Protein AF-A0A2E6TDQ0-F1 (afdb_monomer)

Nearest PDB structures (foldseek):
  2h1r-assembly2_B  TM=5.232E-01  e=5.628E+00  Plasmodium falciparum
  7xva-assembly1_A-2  TM=2.425E-01  e=3.687E+00  Homo sapiens

Structure (mmCIF, N/CA/C/O backbone):
data_AF-A0A2E6TDQ0-F1
#
_entry.id   AF-A0A2E6TDQ0-F1
#
loop_
_atom_site.group_PDB
_atom_site.id
_atom_site.type_symbol
_atom_site.label_atom_id
_atom_site.label_alt_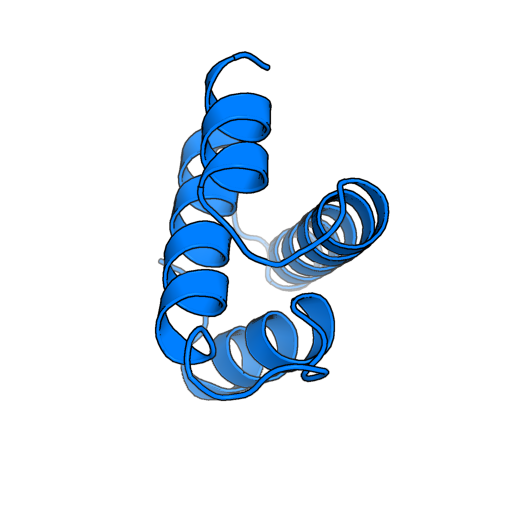id
_atom_site.label_comp_id
_atom_site.label_asym_id
_atom_site.label_entity_id
_atom_site.label_seq_id
_atom_site.pdbx_PDB_ins_code
_atom_site.Cartn_x
_atom_site.Cartn_y
_atom_site.Cartn_z
_atom_site.occupancy
_atom_site.B_iso_or_equiv
_atom_site.auth_seq_id
_atom_site.auth_comp_id
_atom_site.auth_asym_id
_atom_site.auth_atom_id
_atom_site.pdbx_PDB_model_num
ATOM 1 N N . MET A 1 1 ? -14.038 -0.952 -7.238 1.00 70.69 1 MET A N 1
ATOM 2 C CA . MET A 1 1 ? -13.243 -1.673 -8.264 1.00 70.69 1 MET A CA 1
ATOM 3 C C . MET A 1 1 ? -12.619 -0.745 -9.306 1.00 70.69 1 MET A C 1
ATOM 5 O O . MET A 1 1 ? -11.428 -0.865 -9.532 1.00 70.69 1 MET A O 1
ATOM 9 N N . LYS A 1 2 ? -13.359 0.221 -9.881 1.00 89.06 2 LYS A N 1
ATOM 10 C CA . LYS A 1 2 ? -12.796 1.208 -10.829 1.00 89.06 2 LYS A CA 1
ATOM 11 C C . LYS A 1 2 ? -11.571 1.962 -10.281 1.00 89.06 2 LYS A C 1
ATOM 13 O O . LYS A 1 2 ? -10.574 2.061 -10.977 1.00 89.06 2 LYS A O 1
ATOM 18 N N . ILE A 1 3 ? -11.636 2.409 -9.025 1.00 91.12 3 ILE A N 1
ATOM 19 C CA . ILE A 1 3 ? -10.552 3.152 -8.355 1.00 91.12 3 ILE A CA 1
ATOM 20 C C . ILE A 1 3 ? -9.270 2.312 -8.241 1.00 91.12 3 ILE A C 1
ATOM 22 O O . ILE A 1 3 ? -8.190 2.819 -8.505 1.00 91.12 3 ILE A O 1
ATOM 26 N N . LEU A 1 4 ? -9.392 1.020 -7.914 1.00 91.75 4 LEU A N 1
ATOM 27 C CA . LEU A 1 4 ? -8.245 0.111 -7.824 1.00 91.75 4 LEU A CA 1
ATOM 28 C C . LEU A 1 4 ? -7.544 -0.037 -9.178 1.00 91.75 4 LEU A C 1
ATOM 30 O O . LEU A 1 4 ? -6.336 0.118 -9.254 1.00 91.75 4 LEU A O 1
ATOM 34 N N . LEU A 1 5 ? -8.305 -0.292 -10.246 1.00 93.44 5 LEU A N 1
ATOM 35 C CA . LEU A 1 5 ? -7.733 -0.434 -11.589 1.00 93.44 5 LEU A CA 1
ATOM 36 C C . LEU A 1 5 ? -7.044 0.856 -12.046 1.00 93.44 5 LEU A C 1
ATOM 38 O O . LEU A 1 5 ? -5.939 0.798 -12.559 1.00 93.44 5 LEU A O 1
ATOM 42 N N . GLN A 1 6 ? -7.646 2.017 -11.776 1.00 94.81 6 GLN A N 1
ATOM 43 C CA . GLN A 1 6 ? -7.029 3.309 -12.087 1.00 94.81 6 GLN A CA 1
ATOM 44 C C . GLN A 1 6 ? -5.715 3.532 -11.328 1.00 94.81 6 GLN A C 1
ATOM 46 O O . GLN A 1 6 ? -4.773 4.068 -11.901 1.00 94.81 6 GLN A O 1
ATOM 51 N N . ALA A 1 7 ? -5.650 3.130 -10.057 1.00 93.69 7 ALA A N 1
ATOM 52 C CA . ALA A 1 7 ? -4.435 3.237 -9.257 1.00 93.69 7 ALA A CA 1
ATOM 53 C C . ALA A 1 7 ? -3.332 2.288 -9.754 1.00 93.69 7 ALA A C 1
ATOM 55 O O . ALA A 1 7 ? -2.176 2.693 -9.836 1.00 93.69 7 ALA A O 1
ATOM 56 N N . ILE A 1 8 ? -3.701 1.061 -10.139 1.00 93.62 8 ILE A N 1
ATOM 57 C CA . ILE A 1 8 ? -2.780 0.088 -10.740 1.00 93.62 8 ILE A CA 1
ATOM 58 C C . ILE A 1 8 ? -2.228 0.629 -12.058 1.00 93.62 8 ILE A C 1
ATOM 60 O O . ILE A 1 8 ? -1.012 0.707 -12.205 1.00 93.62 8 ILE A O 1
ATOM 64 N N . ASP A 1 9 ? -3.106 1.056 -12.971 1.00 93.06 9 ASP A N 1
ATOM 65 C CA . ASP A 1 9 ? -2.740 1.564 -14.301 1.00 93.06 9 ASP A CA 1
ATOM 66 C C . ASP A 1 9 ? -1.849 2.817 -14.232 1.00 93.06 9 ASP A C 1
ATOM 68 O O . ASP A 1 9 ? -1.060 3.072 -15.140 1.00 93.06 9 ASP A O 1
ATOM 72 N N . ALA A 1 10 ? -1.975 3.612 -13.165 1.00 90.75 10 ALA A N 1
ATOM 73 C CA . ALA A 1 10 ? -1.144 4.789 -12.919 1.00 90.75 10 ALA A CA 1
ATOM 74 C C . ALA A 1 10 ? 0.208 4.463 -12.254 1.00 90.75 10 ALA A C 1
ATOM 76 O O . ALA A 1 10 ? 1.052 5.349 -12.129 1.00 90.75 10 ALA A O 1
ATOM 77 N N . SER A 1 11 ? 0.419 3.219 -11.818 1.00 90.56 11 SER A N 1
ATOM 78 C CA . SER A 1 11 ? 1.623 2.778 -11.112 1.00 90.56 11 SER A CA 1
ATOM 79 C C . SER A 1 11 ? 2.509 1.888 -11.989 1.00 90.56 11 SER A C 1
ATOM 81 O O . SER A 1 11 ? 2.062 1.318 -12.979 1.00 90.56 11 SER A O 1
ATOM 83 N N . ALA A 1 12 ? 3.773 1.717 -11.599 1.00 90.44 12 ALA A N 1
ATOM 84 C CA . ALA A 1 12 ? 4.672 0.752 -12.237 1.00 90.44 12 ALA A CA 1
ATOM 85 C C . ALA A 1 12 ? 4.471 -0.695 -11.733 1.00 90.44 12 ALA A C 1
ATOM 87 O O . ALA A 1 12 ? 5.176 -1.598 -12.184 1.00 90.44 12 ALA A O 1
ATOM 88 N N . HIS A 1 13 ? 3.538 -0.913 -10.800 1.00 92.19 13 HIS A N 1
ATOM 89 C CA . HIS A 1 13 ? 3.332 -2.190 -10.121 1.00 92.19 13 HIS A CA 1
ATOM 90 C C . HIS A 1 13 ? 2.211 -3.001 -10.761 1.00 92.19 13 HIS A C 1
ATOM 92 O O . HIS A 1 13 ? 1.185 -2.479 -11.197 1.00 92.19 13 HIS A O 1
ATOM 98 N N . SER A 1 14 ? 2.394 -4.314 -10.766 1.00 92.38 14 SER A N 1
ATOM 99 C CA . SER A 1 14 ? 1.415 -5.265 -11.282 1.00 92.38 14 SER A CA 1
ATOM 100 C C . SER A 1 14 ? 0.172 -5.375 -10.387 1.00 92.38 14 SER A C 1
ATOM 102 O O . SER A 1 14 ? 0.210 -5.107 -9.186 1.00 92.38 14 SER A O 1
ATOM 104 N N . LEU A 1 15 ? -0.941 -5.857 -10.953 1.00 93.62 15 LEU A N 1
ATOM 105 C CA . LEU A 1 15 ? -2.142 -6.200 -10.177 1.00 93.62 15 LEU A CA 1
ATOM 106 C C . LEU A 1 15 ? -1.829 -7.182 -9.033 1.00 93.62 15 LEU A C 1
ATOM 108 O O . LEU A 1 15 ? -2.417 -7.073 -7.961 1.00 93.62 15 LEU A O 1
ATOM 112 N N . GLU A 1 16 ? -0.918 -8.133 -9.252 1.00 93.56 16 GLU A N 1
ATOM 113 C CA . GLU A 1 16 ? -0.520 -9.114 -8.239 1.00 93.56 16 GLU A CA 1
ATOM 114 C C . GLU A 1 16 ? 0.139 -8.443 -7.028 1.00 93.56 16 GLU A C 1
ATOM 116 O O . GLU A 1 16 ? -0.267 -8.697 -5.893 1.00 93.56 16 GLU A O 1
ATOM 121 N N . GLU A 1 17 ? 1.078 -7.521 -7.261 1.00 93.38 17 GLU A N 1
ATOM 122 C CA . GLU A 1 17 ? 1.706 -6.732 -6.192 1.00 93.38 17 GLU A CA 1
ATOM 123 C C . GLU A 1 17 ? 0.681 -5.892 -5.429 1.00 93.38 17 GLU A C 1
ATOM 125 O O . GLU A 1 17 ? 0.706 -5.843 -4.201 1.00 93.38 17 GLU A O 1
ATOM 130 N N . TRP A 1 18 ? -0.267 -5.278 -6.138 1.00 96.06 18 TRP A N 1
ATOM 131 C CA . TRP A 1 18 ? -1.345 -4.512 -5.516 1.00 96.06 18 TRP A CA 1
ATOM 132 C C . TRP A 1 18 ? -2.258 -5.371 -4.640 1.00 96.06 18 TRP A C 1
ATOM 134 O O . TRP A 1 18 ? -2.640 -4.950 -3.549 1.00 96.06 18 TRP A O 1
ATOM 144 N N . VAL A 1 19 ? -2.607 -6.577 -5.088 1.00 95.38 19 VAL A N 1
ATOM 145 C CA . VAL A 1 19 ? -3.414 -7.517 -4.297 1.00 95.38 19 VAL A CA 1
ATOM 146 C C . VAL A 1 19 ? -2.655 -7.965 -3.048 1.00 95.38 19 VAL A C 1
ATOM 148 O O . VAL A 1 19 ? -3.244 -7.997 -1.965 1.00 95.38 19 VAL A O 1
ATOM 151 N N . LEU A 1 20 ? -1.359 -8.264 -3.174 1.00 95.56 20 LEU A N 1
ATOM 152 C CA . LEU A 1 20 ? -0.503 -8.622 -2.042 1.00 95.56 20 LEU A CA 1
ATOM 153 C C . LEU A 1 20 ? -0.427 -7.476 -1.021 1.00 95.56 20 LEU A C 1
ATOM 155 O O . LEU A 1 20 ? -0.663 -7.690 0.167 1.00 95.56 20 LEU A O 1
ATOM 159 N N . ALA A 1 21 ? -0.166 -6.256 -1.490 1.00 96.50 21 ALA A N 1
ATOM 160 C CA . ALA A 1 21 ? -0.067 -5.076 -0.641 1.00 96.50 21 ALA A CA 1
ATOM 161 C C . ALA A 1 21 ? -1.406 -4.753 0.047 1.00 96.50 21 ALA A C 1
ATOM 163 O O . ALA A 1 21 ? -1.433 -4.481 1.244 1.00 96.50 21 ALA A O 1
ATOM 164 N N . LEU A 1 22 ? -2.538 -4.858 -0.662 1.00 96.75 22 LEU A N 1
ATOM 165 C CA . LEU A 1 22 ? -3.873 -4.670 -0.076 1.00 96.75 22 LEU A CA 1
ATOM 166 C C . LEU A 1 22 ? -4.186 -5.696 1.009 1.00 96.75 22 LEU A C 1
ATOM 168 O O . LEU A 1 22 ? -4.786 -5.345 2.028 1.00 96.75 22 LEU A O 1
ATOM 172 N N . ARG A 1 23 ? -3.800 -6.956 0.789 1.00 95.75 23 ARG A N 1
ATOM 173 C CA . ARG A 1 23 ? -3.952 -8.011 1.788 1.00 95.75 23 ARG A CA 1
ATOM 174 C C . ARG A 1 23 ? -3.146 -7.681 3.040 1.00 95.75 23 ARG A C 1
ATOM 176 O O . ARG A 1 23 ? -3.718 -7.678 4.122 1.00 95.75 23 ARG A O 1
ATOM 183 N N . MET A 1 24 ? -1.872 -7.340 2.876 1.00 96.19 24 MET A N 1
ATOM 184 C CA . MET A 1 24 ? -0.973 -7.003 3.979 1.00 96.19 24 MET A CA 1
ATOM 185 C C . MET A 1 24 ? -1.453 -5.771 4.764 1.00 96.19 24 MET A C 1
ATOM 187 O O . MET A 1 24 ? -1.524 -5.808 5.988 1.00 96.19 24 MET A O 1
ATOM 191 N N . VAL A 1 25 ? -1.870 -4.699 4.078 1.00 96.25 25 VAL A N 1
ATOM 192 C CA . VAL A 1 25 ? -2.486 -3.527 4.727 1.00 96.25 25 VAL A CA 1
ATOM 193 C C . VAL A 1 25 ? -3.740 -3.946 5.502 1.00 96.25 25 VAL A C 1
ATOM 195 O O . VAL A 1 25 ? -3.950 -3.507 6.629 1.00 96.25 25 VAL A O 1
ATOM 198 N N . GLY A 1 26 ? -4.572 -4.815 4.919 1.00 95.06 26 GLY A N 1
ATOM 199 C CA . GLY A 1 26 ? -5.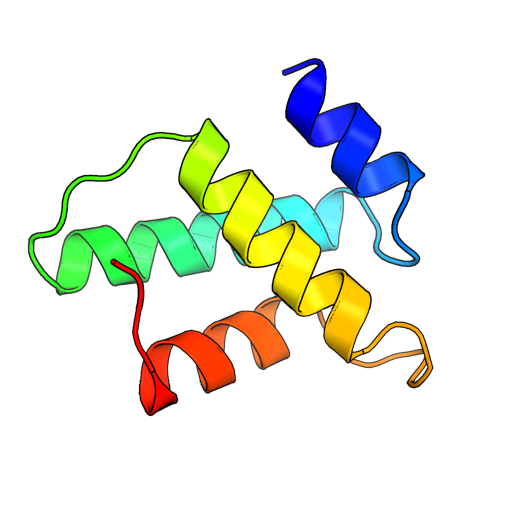766 -5.354 5.569 1.00 95.06 26 GLY A CA 1
ATOM 200 C C . GLY A 1 26 ? -5.473 -6.149 6.842 1.00 95.06 26 GLY A C 1
ATOM 201 O O . GLY A 1 26 ? -6.174 -5.955 7.833 1.00 95.06 26 GLY A O 1
ATOM 202 N N . GLU A 1 27 ? -4.445 -6.995 6.820 1.00 94.94 27 GLU A N 1
ATOM 203 C CA . GLU A 1 27 ? -3.972 -7.758 7.981 1.00 94.94 27 GLU A CA 1
ATOM 204 C C . GLU A 1 27 ? -3.479 -6.804 9.082 1.00 94.94 27 GLU A C 1
ATOM 206 O O . GLU A 1 27 ? -3.963 -6.884 10.209 1.00 94.94 27 GLU A O 1
ATOM 211 N N . TRP A 1 28 ? -2.654 -5.806 8.744 1.00 95.62 28 TRP A N 1
ATOM 212 C CA . TRP A 1 28 ? -2.188 -4.802 9.710 1.00 95.62 28 TRP A CA 1
ATOM 213 C C . TRP A 1 28 ? -3.340 -4.022 10.361 1.00 95.62 28 TRP A C 1
ATOM 215 O O . TRP A 1 28 ? -3.345 -3.807 11.572 1.00 95.62 28 TRP A O 1
ATOM 225 N N . ILE A 1 29 ? -4.343 -3.613 9.577 1.00 95.00 29 ILE A N 1
ATOM 226 C CA . ILE A 1 29 ? -5.533 -2.911 10.088 1.00 95.00 29 ILE A CA 1
ATOM 227 C C . ILE A 1 29 ? -6.269 -3.776 11.116 1.00 95.00 29 ILE A C 1
ATOM 229 O O . ILE A 1 29 ? -6.656 -3.275 12.171 1.00 95.00 29 ILE A O 1
ATOM 233 N N . GLN A 1 30 ? -6.441 -5.065 10.813 1.00 94.38 30 GLN A N 1
ATOM 234 C CA . GLN A 1 30 ? -7.118 -6.008 11.696 1.00 94.38 30 GLN A CA 1
ATOM 235 C C . GLN A 1 30 ? -6.317 -6.260 12.981 1.00 94.38 30 GLN A C 1
ATOM 237 O O . GLN A 1 30 ? -6.893 -6.271 14.065 1.00 94.38 30 GLN A O 1
ATOM 242 N N . GLU A 1 31 ? -4.999 -6.430 12.878 1.00 95.44 31 GLU A N 1
ATOM 243 C CA . GLU A 1 31 ? -4.111 -6.647 14.029 1.00 95.44 31 GLU A CA 1
ATOM 244 C C . GLU A 1 31 ? -4.048 -5.442 14.974 1.00 95.44 31 GLU A C 1
ATOM 246 O O . GLU A 1 31 ? -3.827 -5.603 16.172 1.00 95.44 31 GLU A O 1
ATOM 251 N N . ASN A 1 32 ? -4.274 -4.237 14.448 1.00 94.12 32 ASN A N 1
ATOM 252 C CA . ASN A 1 32 ? -4.242 -2.990 15.210 1.00 94.12 32 ASN A CA 1
ATOM 253 C C . ASN A 1 32 ? -5.636 -2.504 15.653 1.00 94.12 32 ASN A C 1
ATOM 255 O O . ASN A 1 32 ? -5.743 -1.372 16.123 1.00 94.12 32 ASN A O 1
ATOM 259 N N . ASP A 1 33 ? -6.681 -3.330 15.502 1.00 93.88 33 ASP A N 1
ATOM 260 C CA . ASP A 1 33 ? -8.083 -3.021 15.846 1.00 93.88 33 ASP A CA 1
ATOM 261 C C . ASP A 1 33 ? -8.570 -1.692 15.236 1.00 93.88 33 ASP A C 1
ATOM 263 O O . ASP A 1 33 ? -9.199 -0.849 15.879 1.00 93.88 33 ASP A O 1
ATOM 267 N N . ARG A 1 34 ? -8.203 -1.467 13.968 1.00 91.88 34 ARG A N 1
ATOM 268 C CA . ARG A 1 34 ? -8.569 -0.272 13.202 1.00 91.88 34 ARG A CA 1
ATOM 269 C C . ARG A 1 34 ? -9.659 -0.589 12.189 1.00 91.88 34 ARG A C 1
ATOM 271 O O . ARG A 1 34 ? -9.773 -1.700 11.678 1.00 91.88 34 ARG A O 1
ATOM 278 N N . GLU A 1 35 ? -10.403 0.442 11.806 1.00 90.62 35 GLU A N 1
ATOM 279 C CA . GLU 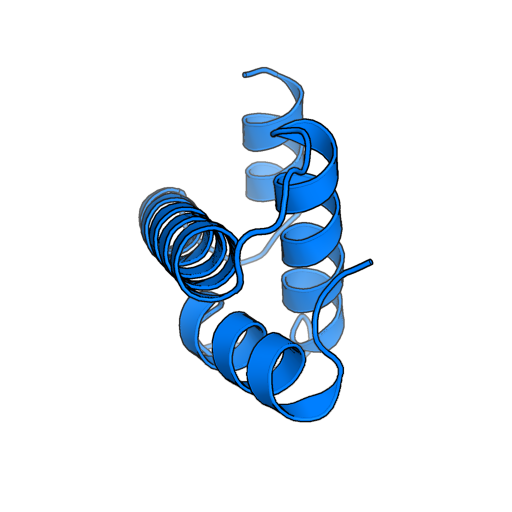A 1 35 ? -11.346 0.384 10.694 1.00 90.62 35 GLU A CA 1
ATOM 280 C C . GLU A 1 35 ? -10.999 1.435 9.645 1.00 90.62 35 GLU A C 1
ATOM 282 O O . GLU A 1 35 ? -10.715 2.591 9.949 1.00 90.62 35 GLU A O 1
ATOM 287 N N . THR A 1 36 ? -11.025 1.032 8.378 1.00 92.31 36 THR A N 1
ATOM 288 C CA . THR A 1 36 ? -10.782 1.947 7.263 1.00 92.31 36 THR A CA 1
ATOM 289 C C . THR A 1 36 ? -11.400 1.408 5.982 1.00 92.31 36 THR A C 1
ATOM 291 O O . THR A 1 36 ? -11.461 0.186 5.767 1.00 92.31 36 THR A O 1
ATOM 294 N N . SER A 1 37 ? -11.860 2.323 5.130 1.00 94.12 37 SER A N 1
ATOM 295 C CA . SER A 1 37 ? -12.503 1.992 3.862 1.00 94.12 37 SER A CA 1
ATOM 296 C C . SER A 1 37 ? -11.502 1.435 2.852 1.00 94.12 37 SER A C 1
ATOM 298 O O . SER A 1 37 ? -10.300 1.700 2.916 1.00 94.12 37 SER A O 1
ATOM 300 N N . MET A 1 38 ? -12.003 0.674 1.879 1.00 93.94 38 MET A N 1
ATOM 301 C CA . MET A 1 38 ? -11.176 0.166 0.784 1.00 93.94 38 MET A CA 1
ATOM 302 C C . MET A 1 38 ? -10.535 1.316 -0.007 1.00 93.94 38 MET A C 1
ATOM 304 O O . MET A 1 38 ? -9.369 1.239 -0.378 1.00 93.94 38 MET A O 1
ATOM 308 N N . GLU A 1 39 ? -11.269 2.408 -0.218 1.00 95.00 39 GLU A N 1
ATOM 309 C CA . GLU A 1 39 ? -10.789 3.610 -0.899 1.00 95.00 39 GLU A CA 1
ATOM 310 C C 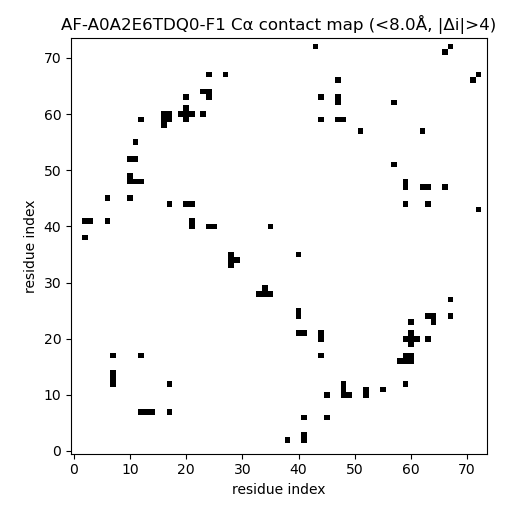. GLU A 1 39 ? -9.576 4.218 -0.192 1.00 95.00 39 GLU A C 1
ATOM 312 O O . GLU A 1 39 ? -8.613 4.597 -0.853 1.00 95.00 39 GLU A O 1
ATOM 317 N N . ARG A 1 40 ? -9.589 4.267 1.145 1.00 95.12 40 ARG A N 1
ATOM 318 C CA . ARG A 1 40 ? -8.475 4.821 1.920 1.00 95.12 40 ARG A CA 1
ATOM 319 C C . ARG A 1 40 ? -7.247 3.913 1.875 1.00 95.12 40 ARG A C 1
ATOM 321 O O . ARG A 1 40 ? -6.136 4.419 1.765 1.00 95.12 40 ARG A O 1
ATOM 328 N N . ARG A 1 41 ? -7.437 2.586 1.876 1.00 95.50 41 ARG A N 1
ATOM 329 C CA . ARG A 1 41 ? -6.343 1.610 1.675 1.00 95.50 41 ARG A CA 1
ATOM 330 C C . ARG A 1 41 ? -5.704 1.761 0.300 1.00 95.50 41 ARG A C 1
ATOM 332 O O . ARG A 1 41 ? -4.485 1.781 0.196 1.00 95.50 41 ARG A O 1
ATOM 339 N N . ILE A 1 42 ? -6.524 1.911 -0.742 1.00 96.19 42 ILE A N 1
ATOM 340 C CA . ILE A 1 42 ? -6.034 2.141 -2.105 1.00 96.19 42 ILE A CA 1
ATOM 341 C C . ILE A 1 42 ? -5.266 3.461 -2.171 1.00 96.19 42 ILE A C 1
ATOM 343 O O . ILE A 1 42 ? -4.160 3.472 -2.690 1.00 96.19 42 ILE A O 1
ATOM 347 N N . GLY A 1 43 ? -5.802 4.542 -1.596 1.00 95.56 43 GLY A N 1
ATOM 348 C CA . GLY A 1 43 ? -5.115 5.835 -1.554 1.00 95.56 43 GLY A CA 1
ATOM 349 C C . GLY A 1 43 ? -3.764 5.770 -0.837 1.00 95.56 43 GLY A C 1
ATOM 350 O O . GLY A 1 43 ? -2.778 6.294 -1.343 1.00 95.56 43 GLY A O 1
ATOM 351 N N . TYR A 1 44 ? -3.690 5.065 0.293 1.00 96.00 44 TYR A N 1
ATOM 352 C CA . TYR A 1 44 ? -2.432 4.840 1.007 1.00 96.00 44 TYR A CA 1
ATOM 353 C C . TYR A 1 44 ? -1.397 4.109 0.143 1.00 96.00 44 TYR A C 1
ATOM 355 O O . TYR A 1 44 ? -0.246 4.534 0.048 1.00 96.00 44 TYR A O 1
ATOM 363 N N . LEU A 1 45 ? -1.814 3.035 -0.532 1.00 96.38 45 LEU A N 1
ATOM 364 C CA . LEU A 1 45 ? -0.944 2.292 -1.442 1.00 96.38 45 LEU A CA 1
ATOM 365 C C . LEU A 1 45 ? -0.558 3.103 -2.681 1.00 96.38 45 LEU A C 1
ATOM 367 O O . LEU A 1 45 ? 0.569 2.969 -3.142 1.00 96.38 45 LEU A O 1
ATOM 371 N N . SER A 1 46 ? -1.427 3.983 -3.184 1.00 95.88 46 SER A N 1
ATOM 372 C CA . SER A 1 46 ? -1.069 4.935 -4.241 1.00 95.88 46 SER A CA 1
ATOM 373 C C . SER A 1 46 ? 0.059 5.857 -3.787 1.00 95.88 46 SER A C 1
ATOM 375 O O . SER A 1 46 ? 1.037 6.004 -4.511 1.00 95.88 46 SER A O 1
ATOM 377 N N . CYS A 1 47 ? -0.010 6.400 -2.568 1.00 94.62 47 CYS A N 1
ATOM 378 C CA . CYS A 1 47 ? 1.081 7.205 -2.016 1.00 94.62 47 CYS A CA 1
ATOM 379 C C . CYS A 1 47 ? 2.381 6.398 -1.864 1.00 94.62 47 CYS A C 1
ATOM 381 O O . CYS A 1 47 ? 3.459 6.920 -2.144 1.00 94.62 47 CYS A O 1
ATOM 383 N N . CYS A 1 48 ? 2.291 5.127 -1.457 1.00 95.00 48 CYS A N 1
ATOM 384 C CA . CYS A 1 48 ? 3.454 4.237 -1.394 1.00 95.00 48 CYS A CA 1
A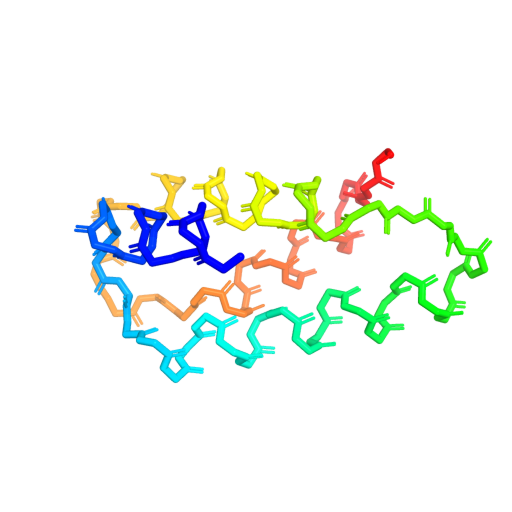TOM 385 C C . CYS A 1 48 ? 4.047 3.987 -2.789 1.00 95.00 48 CYS A C 1
ATOM 387 O O . CYS A 1 48 ? 5.251 4.088 -2.967 1.00 95.00 48 CYS A O 1
ATOM 389 N N . ALA A 1 49 ? 3.216 3.711 -3.794 1.00 94.50 49 ALA A N 1
ATOM 390 C CA . ALA A 1 49 ? 3.665 3.502 -5.169 1.00 94.50 49 ALA A CA 1
ATOM 391 C C . ALA A 1 49 ? 4.318 4.765 -5.760 1.00 94.50 49 ALA A C 1
ATOM 393 O O . ALA A 1 49 ? 5.329 4.686 -6.458 1.00 94.50 49 ALA A O 1
ATOM 394 N N . GLU A 1 50 ? 3.770 5.944 -5.463 1.00 93.81 50 GLU A N 1
ATOM 395 C CA . GLU A 1 50 ? 4.338 7.225 -5.887 1.00 93.81 50 GLU A CA 1
ATOM 396 C C . GLU A 1 50 ? 5.707 7.492 -5.248 1.00 93.81 50 GLU A C 1
ATOM 398 O O . GLU A 1 50 ? 6.619 7.950 -5.946 1.00 93.81 50 GLU A O 1
ATOM 403 N N . SER A 1 51 ? 5.890 7.165 -3.961 1.00 91.69 51 SER A N 1
ATOM 404 C CA . SER A 1 51 ? 7.147 7.417 -3.239 1.00 91.69 51 SER A CA 1
ATOM 405 C C . SER A 1 51 ? 8.334 6.614 -3.786 1.00 91.69 51 SER A C 1
ATOM 407 O O . SER A 1 51 ? 9.472 7.083 -3.723 1.00 91.69 51 SER A O 1
ATOM 409 N N . ILE A 1 52 ? 8.074 5.451 -4.390 1.00 90.62 52 ILE A N 1
ATOM 410 C CA . ILE A 1 52 ? 9.092 4.594 -5.015 1.00 90.62 52 ILE A CA 1
ATOM 411 C C . ILE A 1 52 ? 9.054 4.588 -6.544 1.00 90.62 52 ILE A C 1
ATOM 413 O O . ILE A 1 52 ? 9.772 3.814 -7.170 1.00 90.62 52 ILE A O 1
ATOM 417 N N . SER A 1 53 ? 8.293 5.490 -7.167 1.00 86.56 53 SER A N 1
ATOM 418 C CA . SER A 1 53 ? 8.181 5.594 -8.632 1.00 86.56 53 SER A CA 1
ATOM 419 C C . SER A 1 53 ? 9.526 5.768 -9.360 1.00 86.56 53 SER A C 1
ATOM 421 O O . SER A 1 53 ? 9.664 5.362 -10.513 1.00 86.56 53 SER A O 1
ATOM 423 N N . SER A 1 54 ? 10.541 6.330 -8.694 1.00 86.50 54 SER A N 1
ATOM 424 C CA . SER A 1 54 ? 11.909 6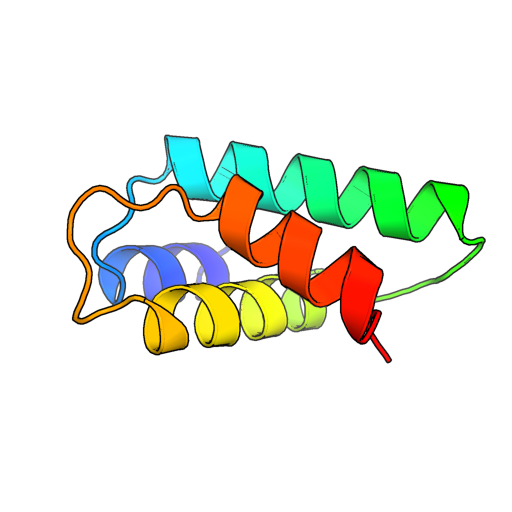.485 -9.211 1.00 86.50 54 SER A CA 1
ATOM 425 C C . SER A 1 54 ? 12.839 5.295 -8.924 1.00 86.50 54 SER A C 1
ATOM 427 O O . SER A 1 54 ? 13.985 5.302 -9.377 1.00 86.50 54 SER A O 1
ATOM 429 N N . HIS A 1 55 ? 12.362 4.271 -8.211 1.00 84.88 55 HIS A N 1
ATOM 430 C CA . HIS A 1 55 ? 13.124 3.101 -7.769 1.00 84.88 55 HIS A CA 1
ATOM 431 C C . HIS A 1 55 ? 12.518 1.809 -8.348 1.00 84.88 55 HIS A C 1
ATOM 433 O O . HIS A 1 55 ? 11.835 1.059 -7.647 1.00 84.88 55 HIS A O 1
ATOM 439 N N . PRO A 1 56 ? 12.743 1.528 -9.644 1.00 76.31 56 PRO A N 1
ATOM 440 C CA . PRO A 1 56 ? 12.182 0.349 -10.292 1.00 76.31 56 PRO A CA 1
ATOM 441 C C . PRO A 1 56 ? 12.684 -0.941 -9.629 1.00 76.31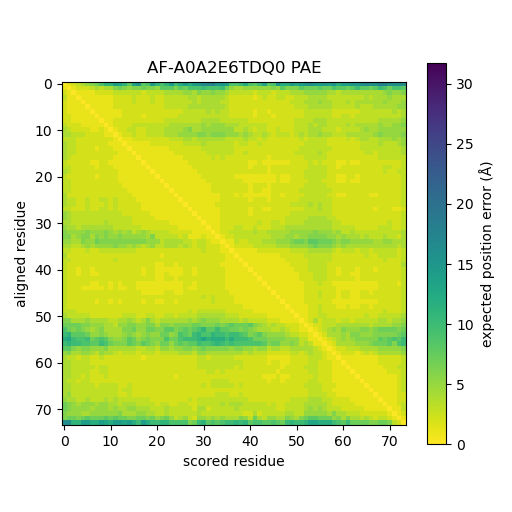 56 PRO A C 1
ATOM 443 O O . PRO A 1 56 ? 13.878 -1.099 -9.378 1.00 76.31 56 PRO A O 1
ATOM 446 N N . GLY A 1 57 ? 11.766 -1.877 -9.384 1.00 80.50 57 GLY A N 1
ATOM 447 C CA . GLY A 1 57 ? 12.058 -3.178 -8.771 1.00 80.50 57 GLY A CA 1
ATOM 448 C C . GLY A 1 57 ? 11.877 -3.236 -7.252 1.00 80.50 57 GLY A C 1
ATOM 449 O O . GLY A 1 57 ? 12.010 -4.317 -6.686 1.00 80.50 57 GLY A O 1
ATOM 450 N N . VAL A 1 58 ? 11.547 -2.119 -6.598 1.00 86.50 58 VAL A N 1
ATOM 451 C CA . VAL A 1 58 ? 11.126 -2.126 -5.190 1.00 86.50 58 VAL A CA 1
ATOM 452 C C . VAL A 1 58 ? 9.690 -2.644 -5.093 1.00 86.50 58 VAL A C 1
ATOM 454 O O . VAL A 1 58 ? 8.828 -2.223 -5.861 1.00 86.50 58 VAL A O 1
ATOM 457 N N . ASN A 1 59 ? 9.425 -3.565 -4.165 1.00 91.00 59 ASN A N 1
ATOM 458 C CA . ASN A 1 59 ? 8.110 -4.180 -4.018 1.00 91.00 59 ASN A CA 1
ATOM 459 C C . ASN A 1 59 ? 7.144 -3.258 -3.253 1.00 91.00 59 ASN A C 1
ATOM 461 O O . ASN A 1 59 ? 7.457 -2.772 -2.165 1.00 91.00 59 ASN A O 1
ATOM 465 N N . LEU A 1 60 ? 5.935 -3.065 -3.788 1.00 94.94 60 LEU A N 1
ATOM 466 C CA . LEU A 1 60 ? 4.927 -2.195 -3.175 1.00 94.94 60 LEU A CA 1
ATOM 467 C C . LEU A 1 60 ? 4.526 -2.635 -1.755 1.00 94.94 60 LEU A C 1
ATOM 469 O O . LEU A 1 60 ? 4.300 -1.790 -0.890 1.00 94.94 60 LEU A O 1
ATOM 473 N N . ALA A 1 61 ? 4.440 -3.943 -1.496 1.00 94.12 61 ALA A N 1
ATOM 474 C CA . ALA A 1 61 ? 4.088 -4.459 -0.177 1.00 94.12 61 ALA A CA 1
ATOM 475 C C . ALA A 1 61 ? 5.203 -4.208 0.849 1.00 94.12 61 ALA A C 1
ATOM 477 O O . ALA A 1 61 ? 4.904 -3.867 1.988 1.00 94.12 61 ALA A O 1
ATOM 478 N N . GLU A 1 62 ? 6.475 -4.306 0.452 1.00 93.12 62 GLU A N 1
ATOM 479 C CA . GLU A 1 62 ? 7.607 -4.009 1.344 1.00 93.12 62 GLU A CA 1
ATOM 480 C C . GLU A 1 62 ? 7.588 -2.544 1.794 1.00 93.12 62 GLU A C 1
ATOM 482 O O . GLU A 1 62 ? 7.673 -2.265 2.990 1.00 93.12 62 GLU A O 1
ATOM 487 N N . VAL A 1 63 ? 7.377 -1.617 0.855 1.00 94.69 63 VAL A N 1
ATOM 488 C CA . VAL A 1 63 ? 7.257 -0.181 1.158 1.00 94.69 63 VAL A CA 1
ATOM 489 C C . VAL A 1 63 ? 6.049 0.09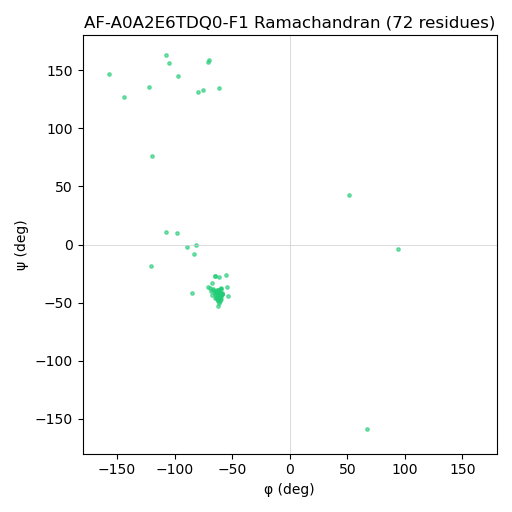2 2.038 1.00 94.69 63 VAL A C 1
ATOM 491 O O . VAL A 1 63 ? 6.155 0.808 3.030 1.00 94.69 63 VAL A O 1
ATOM 494 N N . ALA A 1 64 ? 4.896 -0.490 1.708 1.00 95.56 64 ALA A N 1
ATOM 495 C CA . ALA A 1 64 ? 3.698 -0.327 2.518 1.00 95.56 64 ALA A CA 1
ATOM 496 C C . ALA A 1 64 ? 3.912 -0.851 3.949 1.00 95.56 64 ALA A C 1
ATOM 498 O O . ALA A 1 64 ? 3.455 -0.219 4.897 1.00 95.56 64 ALA A O 1
ATOM 499 N N . ASN A 1 65 ? 4.637 -1.961 4.124 1.00 94.38 65 ASN A N 1
ATOM 500 C CA . ASN A 1 65 ? 4.968 -2.501 5.440 1.00 94.38 65 ASN A CA 1
ATOM 501 C C . ASN A 1 65 ? 5.877 -1.556 6.235 1.00 94.38 65 ASN A C 1
ATOM 503 O O . ASN A 1 65 ? 5.630 -1.298 7.414 1.00 94.38 65 ASN A O 1
ATOM 507 N N . GLU A 1 66 ? 6.921 -1.024 5.595 1.00 94.12 66 GLU A N 1
ATOM 508 C CA . GLU A 1 66 ? 7.840 -0.062 6.209 1.00 94.12 66 GLU A CA 1
ATOM 509 C C . GLU A 1 66 ? 7.099 1.210 6.641 1.00 94.12 66 GLU A C 1
ATOM 511 O O . GLU A 1 66 ? 7.231 1.657 7.785 1.00 94.12 66 GLU A O 1
ATOM 516 N N . MET A 1 67 ? 6.255 1.749 5.759 1.00 94.50 67 MET A N 1
ATOM 517 C CA . MET A 1 67 ? 5.459 2.945 6.025 1.00 94.50 67 MET A CA 1
ATOM 518 C C . MET A 1 67 ? 4.434 2.711 7.143 1.00 94.50 67 MET A C 1
ATOM 520 O O . MET A 1 67 ? 4.288 3.565 8.019 1.00 94.50 67 MET A O 1
ATOM 524 N N . LEU A 1 68 ? 3.768 1.552 7.180 1.00 95.00 68 LEU A N 1
ATOM 525 C CA . LEU A 1 68 ? 2.834 1.195 8.254 1.00 95.00 68 LEU A C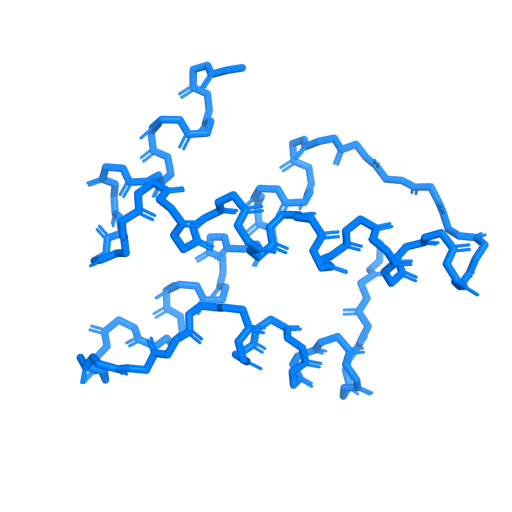A 1
ATOM 526 C C . LEU A 1 68 ? 3.550 1.003 9.590 1.00 95.00 68 LEU A C 1
ATOM 528 O O . LEU A 1 68 ? 3.054 1.437 10.625 1.00 95.00 68 LEU A O 1
ATOM 532 N N . THR A 1 69 ? 4.730 0.392 9.576 1.00 92.25 69 THR A N 1
ATOM 533 C CA . THR A 1 69 ? 5.529 0.184 10.790 1.00 92.25 69 THR A CA 1
ATOM 534 C C . THR A 1 69 ? 6.031 1.510 11.358 1.00 92.25 69 THR A C 1
ATOM 536 O O . THR A 1 69 ? 6.055 1.699 12.573 1.00 92.25 69 THR A O 1
ATOM 539 N N . THR A 1 70 ? 6.415 2.442 10.484 1.00 92.88 70 THR A N 1
ATOM 540 C CA . THR A 1 70 ? 7.043 3.709 10.880 1.00 92.88 70 THR A CA 1
ATOM 541 C C . THR A 1 70 ? 6.018 4.784 11.236 1.00 92.88 70 THR A C 1
ATOM 543 O O . THR A 1 70 ? 6.196 5.522 12.205 1.00 92.88 70 THR A O 1
ATOM 546 N N . HIS A 1 71 ? 4.947 4.886 10.452 1.00 92.62 71 HIS A N 1
ATOM 547 C CA . HIS A 1 71 ? 3.977 5.980 10.530 1.00 92.62 71 HIS A CA 1
ATOM 548 C C . HIS A 1 71 ? 2.552 5.505 10.828 1.00 92.62 71 HIS A C 1
ATOM 550 O O . HIS A 1 71 ? 1.719 6.301 11.261 1.00 92.62 71 HIS A O 1
ATOM 556 N N . GLY A 1 72 ? 2.260 4.222 10.615 1.00 91.38 72 GLY A N 1
ATOM 557 C CA . GLY A 1 72 ? 0.905 3.696 10.665 1.00 91.38 72 GLY A CA 1
ATOM 558 C C . GLY A 1 72 ? 0.026 4.237 9.540 1.00 91.38 72 GLY A C 1
ATOM 559 O O . GLY A 1 72 ? 0.490 4.685 8.489 1.00 91.38 72 GLY A O 1
ATOM 560 N N . MET A 1 73 ? -1.279 4.168 9.782 1.00 86.12 73 MET A N 1
ATOM 561 C CA . MET A 1 73 ? -2.319 4.666 8.893 1.00 86.12 73 MET A CA 1
ATOM 562 C C . MET A 1 73 ? -3.456 5.247 9.738 1.00 86.12 73 MET A C 1
ATOM 564 O O . MET A 1 73 ? -3.952 4.585 10.656 1.00 86.12 73 MET A O 1
ATOM 568 N N . GLU A 1 74 ? -3.836 6.491 9.448 1.00 72.25 74 GLU A N 1
ATOM 569 C CA . GLU A 1 74 ? -4.974 7.194 10.065 1.00 72.25 74 GLU A CA 1
ATOM 570 C C . GLU A 1 74 ? -6.337 6.750 9.516 1.00 72.25 74 GLU A C 1
ATOM 572 O O . GLU A 1 74 ? -6.402 6.175 8.404 1.00 72.25 74 GLU A O 1
#

Solvent-accessible surface area (backbone atoms only — not comparable to full-atom values): 4449 Å² total; per-residue (Å²): 109,70,67,57,55,54,51,36,74,75,42,98,54,52,68,66,47,52,53,53,27,52,49,52,54,50,51,52,34,59,76,66,79,53,85,79,55,70,68,56,53,49,52,52,50,45,54,46,46,60,76,43,65,89,46,86,87,68,55,58,39,61,50,45,48,53,45,41,73,75,72,48,80,134

Foldseek 3Di:
DVLLVVLQVVFPDDPVLSVVLLVLLVVLCVVVVHDDDPNQSSVLLSVLRVVCRVPPPDRSNVSSVVCCVVPNGD

Secondary structure (DSSP, 8-state):
-HHHHHHHHTSSS-HHHHHHHHHHHHHHHHHTT----HHHHHHHHHHHHHHTTTSTT--HHHHHHHHHHHH---

pLDDT: mean 92.35, std 4.98, range [70.69, 96.75]

Radius of gyration: 11.4 Å; Cα contacts (8 Å, |Δi|>4): 60; chains: 1; bounding box: 26×16×30 Å

Mean predicted aligned error: 2.96 Å

Sequence (74 aa):
MKILLQAIDASAHSLEEWVLALRMVGEWIQENDRETSMERRIGYLSCCAESISSHPGVNLAEVANEMLTTHGME